Protein AF-A0A3F2U7Q4-F1 (afdb_monomer_lite)

Structure (mmCIF, N/CA/C/O backbone):
data_AF-A0A3F2U7Q4-F1
#
_entry.id   AF-A0A3F2U7Q4-F1
#
loop_
_atom_site.group_PDB
_atom_site.id
_atom_site.type_symbol
_atom_site.label_atom_id
_atom_site.label_alt_id
_atom_site.label_comp_id
_atom_site.label_asym_id
_atom_site.label_entity_id
_atom_site.label_seq_id
_atom_site.pdbx_PDB_ins_code
_atom_site.Cartn_x
_atom_site.Cartn_y
_atom_site.Cartn_z
_atom_site.occupancy
_atom_site.B_iso_or_equiv
_atom_site.auth_seq_id
_atom_site.auth_comp_id
_atom_site.auth_asym_id
_atom_site.auth_atom_id
_atom_site.pdbx_PDB_model_num
ATOM 1 N N . MET A 1 1 ? -14.708 -16.724 22.018 1.00 41.94 1 MET A N 1
ATOM 2 C CA . MET A 1 1 ? -14.941 -15.266 22.119 1.00 41.94 1 MET A CA 1
ATOM 3 C C . MET A 1 1 ? -14.203 -14.567 20.985 1.00 41.94 1 MET A C 1
ATOM 5 O O . MET A 1 1 ? -13.000 -14.793 20.881 1.00 41.94 1 MET A O 1
ATOM 9 N N . PRO A 1 2 ? -14.859 -13.773 20.121 1.00 47.44 2 PRO A N 1
ATOM 10 C CA . PRO A 1 2 ? -14.135 -12.937 19.172 1.00 47.44 2 PRO A CA 1
ATOM 11 C C . PRO A 1 2 ? -13.456 -11.819 19.973 1.00 47.44 2 PRO A C 1
ATOM 13 O O . PRO A 1 2 ? -14.125 -11.034 20.641 1.00 47.44 2 PRO A O 1
ATOM 16 N N . ARG A 1 3 ? -12.119 -11.795 19.992 1.00 52.03 3 ARG A N 1
ATOM 17 C CA . ARG A 1 3 ? -11.366 -10.693 20.609 1.00 52.03 3 ARG A CA 1
ATOM 18 C C . ARG A 1 3 ? -11.712 -9.405 19.865 1.00 52.03 3 ARG A C 1
ATOM 20 O O . ARG A 1 3 ? -11.808 -9.446 18.640 1.00 52.03 3 ARG A O 1
ATOM 27 N N . SER A 1 4 ? -11.891 -8.304 20.599 1.00 51.75 4 SER A N 1
ATOM 28 C CA . SER A 1 4 ? -12.145 -6.957 20.081 1.00 51.75 4 SER A CA 1
ATOM 29 C C . SER A 1 4 ? -11.472 -6.744 18.730 1.00 51.75 4 SER A C 1
ATOM 31 O O . SER A 1 4 ? -10.247 -6.842 18.630 1.00 51.75 4 SER A O 1
ATOM 33 N N . GLY A 1 5 ? -12.274 -6.484 17.695 1.00 56.75 5 GLY A N 1
ATOM 34 C CA . GLY A 1 5 ? -11.773 -6.080 16.389 1.00 56.75 5 GLY A CA 1
ATOM 35 C C . GLY A 1 5 ? -10.906 -4.845 16.583 1.00 56.75 5 GLY A C 1
ATOM 36 O O . GLY A 1 5 ? -11.417 -3.752 16.808 1.00 56.75 5 GLY A O 1
ATOM 37 N N . SER A 1 6 ? -9.589 -5.042 16.609 1.00 72.00 6 SER A N 1
ATOM 38 C CA . SER A 1 6 ? -8.651 -3.976 16.922 1.00 72.00 6 SER A CA 1
ATOM 39 C C . SER A 1 6 ? -8.776 -2.912 15.839 1.00 72.00 6 SER A C 1
ATOM 41 O O . SER A 1 6 ? -8.552 -3.192 14.660 1.00 72.00 6 SER A O 1
ATOM 43 N N . LEU A 1 7 ? -9.124 -1.684 16.226 1.00 68.88 7 LEU A N 1
ATOM 44 C CA . LEU A 1 7 ? -9.142 -0.522 15.332 1.00 68.88 7 LEU A CA 1
ATOM 45 C C . LEU A 1 7 ? -7.827 -0.407 14.551 1.00 68.88 7 LEU A C 1
ATOM 47 O O . LEU A 1 7 ? -7.832 -0.026 13.385 1.00 68.88 7 LEU A O 1
ATOM 51 N N . GLN A 1 8 ? -6.713 -0.834 15.152 1.00 74.88 8 GLN A N 1
ATOM 52 C CA . GLN A 1 8 ? -5.415 -0.912 14.486 1.00 74.88 8 GLN A CA 1
ATOM 53 C C . GLN A 1 8 ? -5.430 -1.855 13.276 1.00 74.88 8 GLN A C 1
ATOM 55 O O . GLN A 1 8 ? -4.930 -1.490 12.215 1.00 74.88 8 GLN A O 1
ATOM 60 N N . ALA A 1 9 ? -6.046 -3.036 13.390 1.00 77.44 9 ALA A N 1
ATOM 61 C CA . ALA A 1 9 ? -6.180 -3.980 12.279 1.00 77.44 9 ALA A CA 1
ATOM 62 C C . ALA A 1 9 ? -7.104 -3.435 11.176 1.00 77.44 9 ALA A C 1
ATOM 64 O O . ALA A 1 9 ? -6.854 -3.634 9.982 1.00 77.44 9 ALA A O 1
ATOM 65 N N . MET A 1 10 ? -8.146 -2.694 11.563 1.00 80.69 10 MET A N 1
ATOM 66 C CA . MET A 1 10 ? -9.048 -2.049 10.610 1.00 80.69 10 MET A CA 1
ATOM 67 C C . MET A 1 10 ? -8.345 -0.912 9.851 1.00 80.69 10 MET A C 1
ATOM 69 O O . MET A 1 10 ? -8.436 -0.842 8.625 1.00 80.69 10 MET A O 1
ATOM 73 N N . LEU A 1 11 ? -7.562 -0.085 10.550 1.00 84.69 11 LEU A N 1
ATOM 74 C CA . LEU A 1 11 ? -6.735 0.962 9.946 1.00 84.69 11 LEU A CA 1
ATOM 75 C C . LEU A 1 11 ? -5.673 0.377 9.014 1.00 84.69 11 LEU A C 1
ATOM 77 O O . LEU A 1 11 ? -5.522 0.863 7.894 1.00 84.69 11 LEU A O 1
ATOM 81 N N . LEU A 1 12 ? -4.985 -0.692 9.426 1.00 85.50 12 LEU A N 1
ATOM 82 C CA . LEU A 1 12 ? -4.042 -1.405 8.561 1.00 85.50 12 LEU A CA 1
ATOM 83 C C . LEU A 1 12 ? -4.726 -1.890 7.284 1.00 85.50 12 LEU A C 1
ATOM 85 O O . LEU A 1 12 ? -4.211 -1.668 6.192 1.00 85.50 12 LEU A O 1
ATOM 89 N N . THR A 1 13 ? -5.922 -2.467 7.395 1.00 85.75 13 THR A N 1
ATOM 90 C CA . THR A 1 13 ? -6.689 -2.929 6.232 1.00 85.75 13 THR A CA 1
ATOM 91 C C . THR A 1 13 ? -7.019 -1.782 5.270 1.00 85.75 13 THR A C 1
ATOM 93 O O . THR A 1 13 ? -6.875 -1.937 4.056 1.00 85.75 13 THR A O 1
ATOM 9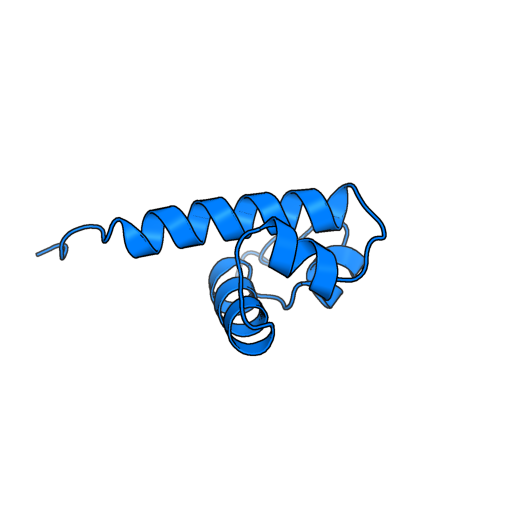6 N N . VAL A 1 14 ? -7.425 -0.617 5.787 1.00 88.50 14 VAL A N 1
ATOM 97 C CA . VAL A 1 14 ? -7.716 0.573 4.967 1.00 88.50 14 VAL A CA 1
ATOM 98 C C . VAL A 1 14 ? -6.453 1.103 4.282 1.00 88.50 14 VAL A C 1
ATOM 100 O O . VAL A 1 14 ? -6.476 1.367 3.078 1.00 88.50 14 VAL A O 1
ATOM 103 N N . ARG A 1 15 ? -5.336 1.208 5.013 1.00 89.38 15 ARG A N 1
ATOM 104 C CA . ARG A 1 15 ? -4.039 1.648 4.467 1.00 89.38 15 ARG A CA 1
ATOM 105 C C . ARG A 1 15 ? -3.545 0.715 3.363 1.00 89.38 15 ARG A C 1
ATOM 107 O O . ARG A 1 15 ? -3.173 1.169 2.285 1.00 89.38 15 ARG A O 1
ATOM 114 N N . LEU A 1 16 ? -3.621 -0.593 3.594 1.00 88.00 16 LEU A N 1
ATOM 115 C CA . LEU A 1 16 ? -3.238 -1.619 2.626 1.00 88.00 16 LEU A CA 1
ATOM 116 C C . LEU A 1 16 ? -4.095 -1.572 1.354 1.00 88.00 16 LEU A C 1
ATOM 118 O O . LEU A 1 16 ? -3.560 -1.700 0.254 1.00 88.00 16 LEU A O 1
ATOM 122 N N . ARG A 1 17 ? -5.406 -1.329 1.475 1.00 88.06 17 ARG A N 1
ATOM 123 C CA . ARG A 1 17 ? -6.289 -1.132 0.313 1.00 88.06 17 ARG A CA 1
ATOM 124 C C . ARG A 1 17 ? -5.926 0.116 -0.489 1.00 88.06 17 ARG A C 1
ATOM 126 O O . ARG A 1 17 ? -5.863 0.035 -1.711 1.00 88.06 17 ARG A O 1
ATOM 133 N N . ARG A 1 18 ? -5.645 1.243 0.173 1.00 88.75 18 ARG A N 1
ATOM 134 C CA . ARG A 1 18 ? -5.165 2.461 -0.505 1.00 88.75 18 ARG A CA 1
ATOM 135 C C . ARG A 1 18 ? -3.863 2.210 -1.261 1.00 88.75 18 ARG A C 1
ATOM 137 O O . ARG A 1 18 ? -3.775 2.557 -2.435 1.00 88.75 18 ARG A O 1
ATOM 144 N N . ALA A 1 19 ? -2.903 1.536 -0.630 1.00 90.75 19 ALA A N 1
ATOM 145 C CA . ALA A 1 19 ? -1.655 1.160 -1.283 1.00 90.75 19 ALA A CA 1
ATOM 146 C C . ALA A 1 19 ? -1.889 0.248 -2.500 1.00 90.75 19 ALA A C 1
ATOM 148 O O . ALA A 1 19 ? -1.272 0.443 -3.541 1.00 90.75 19 ALA A O 1
ATOM 149 N N . ALA A 1 20 ? -2.806 -0.721 -2.403 1.00 88.81 20 ALA A N 1
ATOM 150 C CA . ALA A 1 20 ? -3.155 -1.597 -3.520 1.00 88.81 20 ALA A CA 1
ATOM 151 C C . ALA A 1 20 ? -3.742 -0.818 -4.708 1.00 88.81 20 ALA A C 1
ATOM 153 O O . ALA A 1 20 ? -3.338 -1.056 -5.842 1.00 88.81 20 ALA A O 1
ATOM 154 N N . LEU A 1 21 ? -4.631 0.147 -4.457 1.00 89.00 21 LEU A N 1
ATOM 155 C CA . LEU A 1 21 ? -5.164 1.023 -5.506 1.00 89.00 21 LEU A CA 1
ATOM 156 C C . LEU A 1 21 ? -4.064 1.883 -6.140 1.00 89.00 21 LEU A C 1
ATOM 158 O O . LEU A 1 21 ? -3.988 1.961 -7.364 1.00 89.00 21 LEU A O 1
ATOM 162 N N . GLY A 1 22 ? -3.166 2.456 -5.333 1.00 87.50 22 GLY A N 1
ATOM 163 C CA . GLY A 1 22 ? -2.012 3.213 -5.830 1.00 87.50 22 GLY A CA 1
ATOM 164 C C . GLY A 1 22 ? -1.070 2.365 -6.690 1.00 87.50 22 GLY A C 1
ATOM 165 O O . GLY A 1 22 ? -0.613 2.818 -7.734 1.00 87.50 22 GLY A O 1
ATOM 166 N N . LEU A 1 23 ? -0.845 1.101 -6.315 1.00 88.00 23 LEU A N 1
ATOM 167 C CA . LEU A 1 23 ? -0.035 0.158 -7.096 1.00 88.00 23 LEU A CA 1
ATOM 168 C C . LEU A 1 23 ? -0.648 -0.185 -8.456 1.00 88.00 23 LEU A C 1
ATOM 170 O O . LEU A 1 23 ? 0.101 -0.515 -9.372 1.00 88.00 23 LEU A O 1
ATOM 174 N N . LEU A 1 24 ? -1.976 -0.155 -8.579 1.00 86.94 24 LEU A N 1
ATOM 175 C CA . LEU A 1 24 ? -2.677 -0.441 -9.833 1.00 86.94 24 LEU A CA 1
ATOM 176 C C . LEU A 1 24 ? -2.842 0.803 -10.703 1.00 86.94 24 LEU A C 1
ATOM 178 O O . LEU A 1 24 ? -2.778 0.706 -11.924 1.00 86.94 24 LEU A O 1
ATOM 182 N N . SER A 1 25 ? -3.045 1.962 -10.077 1.00 86.81 25 SER A N 1
ATOM 183 C CA . SER A 1 25 ? -3.312 3.216 -10.779 1.00 86.81 25 SER A CA 1
ATOM 184 C C . SER A 1 25 ? -2.051 4.016 -11.106 1.00 86.81 25 SER A C 1
ATOM 186 O O . SER A 1 25 ? -2.119 4.906 -11.949 1.00 86.81 25 SER A O 1
ATOM 188 N N . SER A 1 26 ? -0.918 3.732 -10.455 1.00 85.31 26 SER A N 1
ATOM 189 C CA . SER A 1 26 ? 0.337 4.457 -10.655 1.00 85.31 26 SER A CA 1
ATOM 190 C C . SER A 1 26 ? 1.526 3.535 -10.937 1.00 85.31 26 SER A C 1
ATOM 192 O O . SER A 1 26 ? 1.572 2.360 -10.567 1.00 85.31 26 SER A O 1
ATOM 194 N N . ARG A 1 27 ? 2.538 4.104 -11.598 1.00 84.81 27 ARG A N 1
ATOM 195 C CA . ARG A 1 27 ? 3.852 3.484 -11.824 1.00 84.81 27 ARG A CA 1
ATOM 196 C C . ARG A 1 27 ? 4.884 3.882 -10.769 1.00 84.81 27 ARG A C 1
ATOM 198 O O . ARG A 1 27 ? 6.021 3.411 -10.849 1.00 84.81 27 ARG A O 1
ATOM 205 N N . ASP A 1 28 ? 4.476 4.670 -9.775 1.00 90.19 28 ASP A N 1
ATOM 206 C CA . ASP A 1 28 ? 5.324 5.120 -8.673 1.00 90.19 28 ASP A CA 1
ATOM 207 C C . ASP A 1 28 ? 6.065 3.967 -7.985 1.00 90.19 28 ASP A C 1
ATOM 209 O O . ASP A 1 28 ? 5.599 2.815 -7.964 1.00 90.19 28 ASP A O 1
ATOM 213 N N . PRO A 1 29 ? 7.252 4.237 -7.419 1.00 90.94 29 PRO A N 1
ATOM 214 C CA . PRO A 1 29 ? 7.972 3.235 -6.662 1.00 90.94 29 PRO A CA 1
ATOM 215 C C . PRO A 1 29 ? 7.138 2.777 -5.461 1.00 90.94 29 PRO A C 1
ATOM 217 O O . PRO A 1 29 ? 6.471 3.562 -4.791 1.00 90.94 29 PRO A O 1
ATOM 220 N N . VAL A 1 30 ? 7.218 1.478 -5.155 1.00 89.00 30 VAL A N 1
ATOM 221 C CA . VAL A 1 30 ? 6.486 0.858 -4.034 1.00 89.00 30 VAL A CA 1
ATOM 222 C C . VAL A 1 30 ? 6.764 1.570 -2.707 1.00 89.00 30 VAL A C 1
ATOM 224 O O . VAL A 1 30 ? 5.885 1.628 -1.855 1.00 89.00 30 VAL A O 1
ATOM 227 N N . SER A 1 31 ? 7.966 2.132 -2.550 1.00 90.88 31 SER A N 1
ATOM 228 C CA . SER A 1 31 ? 8.333 2.948 -1.397 1.00 90.88 31 SER A CA 1
ATOM 229 C C . SER A 1 31 ? 7.461 4.188 -1.251 1.00 90.88 31 SER A C 1
ATOM 231 O O . SER A 1 31 ? 6.879 4.374 -0.189 1.00 90.88 31 SER A O 1
ATOM 233 N N . ALA A 1 32 ? 7.308 4.981 -2.312 1.00 91.81 32 ALA A N 1
ATOM 234 C CA . ALA A 1 32 ? 6.459 6.169 -2.299 1.00 91.81 32 ALA A CA 1
ATOM 235 C C . ALA A 1 32 ? 5.005 5.806 -1.968 1.00 91.81 32 ALA A C 1
ATOM 237 O O . ALA A 1 32 ? 4.414 6.396 -1.073 1.00 91.81 32 ALA A O 1
ATOM 238 N N . ILE A 1 33 ? 4.465 4.756 -2.594 1.00 91.00 33 ILE A N 1
ATOM 239 C CA . ILE A 1 33 ? 3.086 4.306 -2.339 1.00 91.00 33 ILE A CA 1
ATOM 240 C C . ILE A 1 33 ? 2.895 3.844 -0.884 1.00 91.00 33 ILE A C 1
ATOM 242 O O . ILE A 1 33 ? 1.842 4.075 -0.292 1.00 91.00 33 ILE A O 1
ATOM 246 N N . ALA A 1 34 ? 3.897 3.193 -0.289 1.00 90.75 34 ALA A N 1
ATOM 247 C CA . ALA A 1 34 ? 3.843 2.787 1.113 1.00 90.75 34 ALA A CA 1
ATOM 248 C C . ALA A 1 34 ? 3.845 4.000 2.058 1.00 90.75 34 ALA A C 1
ATOM 250 O O . ALA A 1 34 ? 3.048 4.031 2.998 1.00 90.75 34 ALA A O 1
ATOM 251 N N . TYR A 1 35 ? 4.685 5.005 1.784 1.00 90.50 35 TYR A N 1
ATOM 252 C CA . TYR A 1 35 ? 4.719 6.252 2.552 1.00 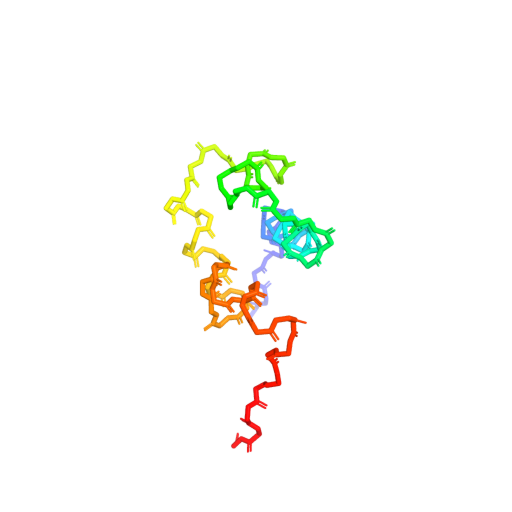90.50 35 TYR A CA 1
ATOM 253 C C . TYR A 1 35 ? 3.391 7.012 2.458 1.00 90.50 35 TYR A C 1
ATOM 255 O O . TYR A 1 35 ? 2.817 7.353 3.491 1.00 90.50 35 TYR A O 1
ATOM 263 N N . GLU A 1 36 ? 2.839 7.163 1.253 1.00 88.81 36 GLU A N 1
ATOM 264 C CA . GLU A 1 36 ? 1.527 7.786 1.013 1.00 88.81 36 GLU A CA 1
ATOM 265 C C . GLU A 1 36 ? 0.384 7.031 1.715 1.00 88.81 36 GLU A C 1
ATOM 267 O O . GLU A 1 36 ? -0.583 7.616 2.205 1.00 88.81 36 GLU A O 1
ATOM 272 N N . ALA A 1 37 ? 0.500 5.704 1.826 1.00 87.19 37 ALA A N 1
ATOM 273 C CA . ALA A 1 37 ? -0.439 4.873 2.575 1.00 87.19 37 ALA A CA 1
ATOM 274 C C . ALA A 1 37 ? -0.237 4.930 4.106 1.00 87.19 37 ALA A C 1
ATOM 276 O O . ALA A 1 37 ? -1.004 4.304 4.844 1.00 87.19 37 ALA A O 1
ATOM 277 N N . GLY A 1 38 ? 0.757 5.672 4.602 1.00 88.00 38 GLY A N 1
ATOM 278 C CA . GLY A 1 38 ? 1.026 5.875 6.026 1.00 88.00 38 GLY A CA 1
ATOM 279 C C . GLY A 1 38 ? 1.884 4.787 6.677 1.00 88.00 38 GLY A C 1
A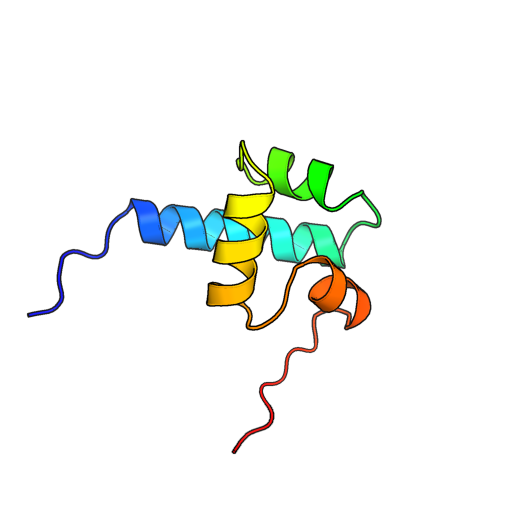TOM 280 O O . GLY A 1 38 ? 1.740 4.540 7.878 1.00 88.00 38 GLY A O 1
ATOM 281 N N . PHE A 1 39 ? 2.736 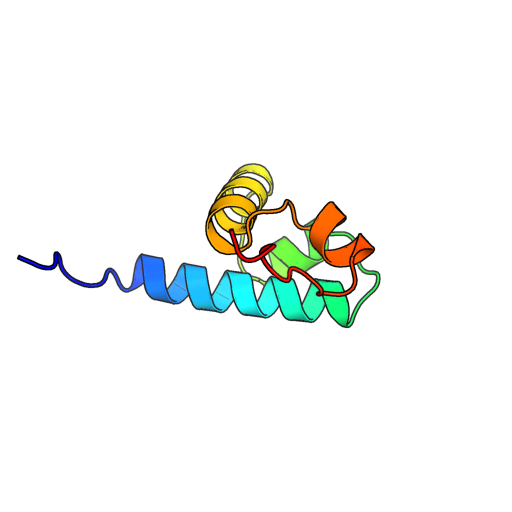4.102 5.909 1.00 88.00 39 PHE A N 1
ATOM 282 C CA . PHE A 1 39 ? 3.754 3.193 6.441 1.00 88.00 39 PHE A CA 1
ATOM 283 C C . PHE A 1 39 ? 5.088 3.927 6.595 1.00 88.00 39 PHE A C 1
ATOM 285 O O . PHE A 1 39 ? 5.592 4.505 5.639 1.00 88.00 39 PHE A O 1
ATOM 292 N N . GLY A 1 40 ? 5.670 3.876 7.796 1.00 85.75 40 GLY A N 1
ATOM 293 C CA . GLY A 1 40 ? 7.007 4.425 8.057 1.00 85.75 40 GLY A CA 1
ATOM 294 C C . GLY A 1 40 ? 8.149 3.481 7.670 1.00 85.75 40 GLY A C 1
ATOM 295 O O . GLY A 1 40 ? 9.281 3.928 7.527 1.00 85.75 40 GLY A O 1
ATOM 296 N N . ASP A 1 41 ? 7.849 2.190 7.485 1.00 89.44 41 ASP A N 1
ATOM 297 C CA . ASP A 1 41 ? 8.832 1.156 7.168 1.00 89.44 41 ASP A CA 1
ATOM 298 C C . ASP A 1 41 ? 8.325 0.185 6.088 1.00 89.44 41 ASP A C 1
ATOM 300 O O . ASP A 1 41 ? 7.199 -0.331 6.142 1.00 89.44 41 ASP A O 1
ATOM 304 N N . LEU A 1 42 ? 9.190 -0.092 5.109 1.00 88.88 42 LEU A N 1
ATOM 305 C CA . LEU A 1 42 ? 8.868 -0.937 3.958 1.00 88.88 42 LEU A CA 1
ATOM 306 C C . LEU A 1 42 ? 8.801 -2.423 4.289 1.00 88.88 42 LEU A C 1
ATOM 308 O O . LEU A 1 42 ? 8.048 -3.154 3.644 1.00 88.88 42 LEU A O 1
ATOM 312 N N . SER A 1 43 ? 9.577 -2.890 5.262 1.00 89.69 43 SER A N 1
ATOM 313 C CA . SER A 1 43 ? 9.587 -4.299 5.661 1.00 89.69 43 SER A CA 1
ATOM 314 C C . SER A 1 43 ? 8.257 -4.660 6.313 1.00 89.69 43 SER A C 1
ATOM 316 O O . SER A 1 43 ? 7.634 -5.659 5.942 1.00 89.69 43 SER A O 1
ATOM 318 N N . THR A 1 44 ? 7.770 -3.780 7.192 1.00 88.88 44 THR A N 1
ATOM 319 C CA . THR A 1 44 ? 6.456 -3.901 7.839 1.00 88.88 44 THR A CA 1
ATOM 320 C C . THR A 1 44 ? 5.328 -3.857 6.811 1.00 88.88 44 THR A C 1
ATOM 322 O O . THR A 1 44 ? 4.445 -4.716 6.821 1.00 88.88 44 THR A O 1
ATOM 325 N N . PHE A 1 45 ? 5.387 -2.911 5.867 1.00 91.00 45 PHE A N 1
ATOM 326 C CA . PHE A 1 45 ? 4.431 -2.837 4.762 1.00 91.00 45 PHE A CA 1
ATOM 327 C C . PHE A 1 45 ? 4.418 -4.120 3.925 1.00 91.00 45 PHE A C 1
ATOM 329 O O . PHE A 1 45 ? 3.359 -4.700 3.709 1.00 91.00 45 PHE A O 1
ATOM 336 N N . ASN A 1 46 ? 5.581 -4.603 3.483 1.00 90.75 46 ASN A N 1
ATOM 337 C CA . ASN A 1 46 ? 5.680 -5.799 2.647 1.00 90.75 46 ASN A CA 1
ATOM 338 C C . ASN A 1 46 ? 5.164 -7.055 3.360 1.00 90.75 46 ASN A C 1
ATOM 340 O O . ASN A 1 46 ? 4.542 -7.903 2.717 1.00 90.75 46 ASN A O 1
ATOM 344 N N . ALA A 1 47 ? 5.431 -7.189 4.662 1.00 90.25 47 ALA A N 1
ATOM 345 C CA . ALA A 1 47 ? 4.927 -8.293 5.470 1.00 90.25 47 ALA A CA 1
ATOM 346 C C . ALA A 1 47 ? 3.398 -8.236 5.593 1.00 90.25 47 ALA A C 1
ATOM 348 O O . ALA A 1 47 ? 2.733 -9.202 5.226 1.00 90.25 47 ALA A O 1
ATOM 349 N N . ALA A 1 48 ? 2.843 -7.090 6.002 1.00 89.12 48 ALA A N 1
ATOM 350 C CA . ALA A 1 48 ? 1.400 -6.905 6.162 1.00 89.12 48 ALA A CA 1
ATOM 351 C C . ALA A 1 48 ? 0.635 -7.001 4.829 1.00 89.12 48 ALA A C 1
ATOM 353 O O . ALA A 1 48 ? -0.458 -7.557 4.762 1.00 89.12 48 ALA A O 1
ATOM 354 N N . PHE A 1 49 ? 1.216 -6.494 3.740 1.00 90.38 49 PHE A N 1
ATOM 355 C CA . PHE A 1 49 ? 0.623 -6.579 2.408 1.00 90.38 49 PHE A CA 1
ATOM 356 C C . PHE A 1 49 ? 0.595 -8.024 1.909 1.00 90.38 49 PHE A C 1
ATOM 358 O O . PHE A 1 49 ? -0.423 -8.471 1.388 1.00 90.38 49 PHE A O 1
ATOM 365 N N . ARG A 1 50 ? 1.683 -8.779 2.103 1.00 89.19 50 ARG A N 1
ATOM 366 C CA . ARG A 1 50 ? 1.728 -10.203 1.753 1.00 89.19 50 ARG A CA 1
ATOM 367 C C . ARG A 1 50 ? 0.753 -11.022 2.592 1.00 89.19 50 ARG A C 1
ATOM 369 O O . ARG A 1 50 ? 0.080 -11.871 2.028 1.00 89.19 50 ARG A O 1
ATOM 376 N N . ASP A 1 51 ? 0.668 -10.759 3.891 1.00 88.06 51 ASP A N 1
ATOM 377 C CA . ASP A 1 51 ? -0.297 -11.409 4.783 1.00 88.06 51 ASP A CA 1
ATOM 378 C C . ASP A 1 51 ? -1.739 -11.177 4.303 1.00 88.06 51 ASP A C 1
ATOM 380 O O . ASP A 1 51 ? -2.531 -12.110 4.198 1.00 88.06 51 ASP A O 1
ATOM 384 N N . ARG A 1 52 ? -2.058 -9.943 3.886 1.00 86.31 52 ARG A N 1
ATOM 385 C CA . ARG A 1 52 ? -3.413 -9.578 3.462 1.00 86.31 52 ARG A CA 1
ATOM 386 C C . ARG A 1 52 ? -3.787 -9.996 2.038 1.00 86.31 52 ARG A C 1
ATOM 388 O O . ARG A 1 52 ? -4.943 -10.334 1.799 1.00 86.31 52 ARG A O 1
ATOM 395 N N . PHE A 1 53 ? -2.860 -9.891 1.087 1.00 85.31 53 PHE A N 1
ATOM 396 C CA . PHE A 1 53 ? -3.115 -10.089 -0.349 1.00 85.31 53 PHE A CA 1
ATOM 397 C C . PHE A 1 53 ? -2.451 -11.349 -0.922 1.00 85.31 53 PHE A C 1
ATOM 399 O O . PHE A 1 53 ? -2.541 -11.595 -2.122 1.00 85.31 53 PHE A O 1
ATOM 406 N N . GLY A 1 54 ? -1.738 -12.124 -0.103 1.00 86.50 54 GLY A N 1
ATOM 407 C CA . GLY A 1 54 ? -1.047 -13.354 -0.506 1.00 86.50 54 GLY A CA 1
ATOM 408 C C . GLY A 1 54 ? 0.211 -13.142 -1.358 1.00 86.50 54 GLY A C 1
ATOM 409 O O . GLY A 1 54 ? 0.915 -14.099 -1.672 1.00 86.50 54 GLY A O 1
ATOM 410 N N . ALA A 1 55 ? 0.532 -11.904 -1.742 1.00 87.19 55 ALA A N 1
ATOM 411 C CA . ALA A 1 55 ? 1.678 -11.592 -2.589 1.00 87.19 55 ALA A CA 1
ATOM 412 C C . ALA A 1 55 ? 2.316 -10.254 -2.200 1.00 87.19 55 ALA A C 1
ATOM 414 O O . ALA A 1 55 ? 1.612 -9.336 -1.785 1.00 87.19 55 ALA A O 1
ATOM 415 N N . PRO A 1 56 ? 3.641 -10.092 -2.363 1.00 88.94 56 PRO A N 1
ATOM 416 C CA . PRO A 1 56 ? 4.286 -8.808 -2.143 1.00 88.94 56 PRO A CA 1
ATOM 417 C C . PRO A 1 56 ? 3.828 -7.764 -3.183 1.00 88.94 56 PRO A C 1
ATOM 419 O O . PRO A 1 56 ? 3.541 -8.112 -4.334 1.00 88.94 56 PRO A O 1
ATOM 422 N N . PRO A 1 57 ? 3.836 -6.469 -2.831 1.00 88.00 57 PRO A N 1
ATOM 423 C CA . PRO A 1 57 ? 3.271 -5.377 -3.636 1.00 88.00 57 PRO A CA 1
ATOM 424 C C . PRO A 1 57 ? 3.858 -5.272 -5.052 1.00 88.00 57 PRO A C 1
ATOM 426 O O . PRO A 1 57 ? 3.141 -4.992 -6.012 1.00 88.00 57 PRO A O 1
ATOM 429 N N . ARG A 1 58 ? 5.151 -5.581 -5.225 1.00 87.25 58 ARG A N 1
ATOM 430 C CA . ARG A 1 58 ? 5.804 -5.641 -6.549 1.00 87.25 58 ARG A CA 1
ATOM 431 C C . ARG A 1 58 ? 5.188 -6.706 -7.461 1.00 87.25 58 ARG A C 1
ATOM 433 O O . ARG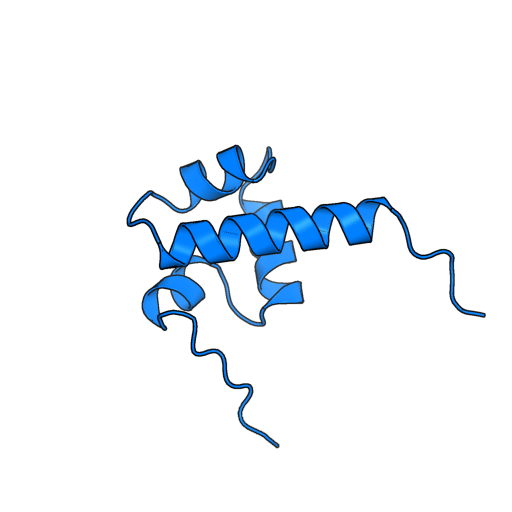 A 1 58 ? 5.023 -6.473 -8.656 1.00 87.25 58 ARG A O 1
ATOM 440 N N . VAL A 1 59 ? 4.870 -7.873 -6.900 1.00 87.25 59 VAL A N 1
ATOM 441 C CA . VAL A 1 59 ? 4.241 -8.986 -7.626 1.00 87.25 59 VAL A CA 1
ATOM 442 C C . VAL A 1 59 ? 2.775 -8.668 -7.894 1.00 87.25 59 VAL A C 1
ATOM 444 O O . VAL A 1 59 ? 2.318 -8.874 -9.013 1.00 87.25 59 VAL A O 1
ATOM 447 N N . PHE A 1 60 ? 2.072 -8.102 -6.910 1.00 86.75 60 PHE A N 1
ATOM 448 C CA . PHE A 1 60 ? 0.689 -7.648 -7.059 1.00 86.75 60 PHE A CA 1
ATOM 449 C C . PHE A 1 60 ? 0.535 -6.650 -8.218 1.00 86.75 60 PHE A C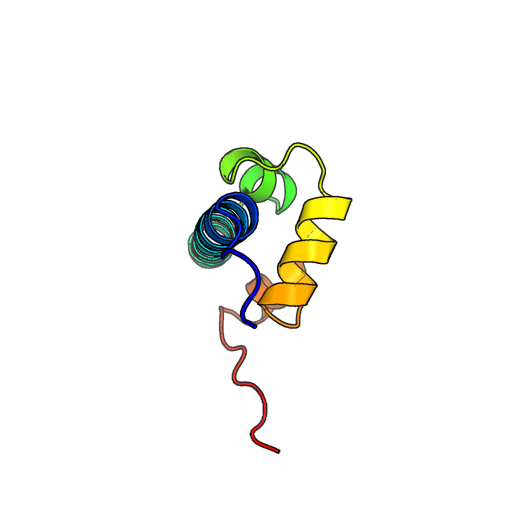 1
ATOM 451 O O . PHE A 1 60 ? -0.309 -6.847 -9.091 1.00 86.75 60 PHE A O 1
ATOM 458 N N . ARG A 1 61 ? 1.426 -5.648 -8.296 1.00 86.44 61 ARG A N 1
ATOM 459 C CA . ARG A 1 61 ? 1.474 -4.684 -9.406 1.00 86.44 61 ARG A CA 1
ATOM 460 C C . ARG A 1 61 ? 1.727 -5.358 -10.752 1.00 86.44 61 ARG A C 1
ATOM 462 O O . ARG A 1 61 ? 1.023 -5.087 -11.715 1.00 86.44 61 ARG A O 1
ATOM 469 N N . ARG A 1 62 ? 2.712 -6.261 -10.826 1.00 85.38 62 ARG A N 1
ATOM 470 C CA . ARG A 1 62 ? 3.042 -6.976 -12.072 1.00 85.38 62 ARG A CA 1
ATOM 471 C C . ARG A 1 62 ? 1.885 -7.848 -12.575 1.00 85.38 62 ARG A C 1
ATOM 473 O O . ARG A 1 62 ? 1.768 -8.045 -13.775 1.00 85.38 62 ARG A O 1
ATOM 480 N N . ARG A 1 63 ? 1.044 -8.359 -11.671 1.00 82.88 63 ARG A N 1
ATOM 481 C CA . ARG A 1 63 ? -0.151 -9.154 -11.998 1.00 82.88 63 ARG A CA 1
ATOM 482 C C . ARG A 1 63 ? -1.380 -8.306 -12.361 1.00 82.88 63 ARG A C 1
ATOM 484 O O . ARG A 1 63 ? -2.395 -8.878 -12.735 1.00 82.88 63 ARG A O 1
ATOM 491 N N . GLY A 1 64 ? -1.327 -6.977 -12.230 1.00 72.69 64 GLY A N 1
ATOM 492 C CA . GLY A 1 64 ? -2.453 -6.095 -12.562 1.00 72.69 64 GLY A CA 1
ATOM 493 C C . GLY A 1 64 ? -3.672 -6.243 -11.643 1.00 72.69 64 GLY A C 1
ATOM 494 O O . GLY A 1 64 ? -4.785 -5.951 -12.061 1.00 72.69 64 GLY A O 1
ATOM 495 N N . GLY A 1 65 ? -3.494 -6.719 -10.404 1.00 65.31 65 GLY A N 1
ATOM 496 C CA . GLY A 1 65 ? -4.599 -6.870 -9.441 1.00 65.31 65 GLY A CA 1
ATOM 497 C C . GLY A 1 65 ? -5.397 -8.169 -9.580 1.00 65.31 65 GLY A C 1
ATOM 498 O O . GLY A 1 65 ? -6.273 -8.440 -8.762 1.00 65.31 65 GLY A O 1
ATOM 499 N N . LEU A 1 66 ? -5.043 -9.025 -10.542 1.00 58.91 66 LEU A N 1
ATOM 500 C CA . LEU A 1 66 ? -5.566 -10.382 -10.667 1.00 58.91 66 LEU A CA 1
ATOM 501 C C . LEU A 1 66 ? -4.831 -11.311 -9.689 1.00 58.91 66 LEU A C 1
ATOM 503 O O . LEU A 1 66 ? -3.957 -12.088 -10.070 1.00 58.91 66 LEU A O 1
ATOM 507 N N . THR A 1 67 ? -5.157 -11.222 -8.400 1.00 53.94 67 THR A N 1
ATOM 508 C CA . THR A 1 67 ? -4.976 -12.367 -7.499 1.00 53.94 67 THR A CA 1
ATOM 509 C C . THR A 1 67 ? -6.333 -13.030 -7.336 1.00 53.94 67 THR A C 1
ATOM 511 O O . THR A 1 67 ? -7.019 -12.881 -6.334 1.00 53.94 67 THR A O 1
ATOM 514 N N . VAL A 1 68 ? -6.763 -13.733 -8.381 1.00 50.72 68 VAL A N 1
ATOM 515 C CA . VAL A 1 68 ? -7.690 -14.838 -8.161 1.00 50.72 68 VAL A CA 1
ATOM 516 C C . VAL A 1 68 ? -6.914 -15.851 -7.314 1.00 50.72 68 VAL A C 1
ATOM 518 O O . VAL A 1 68 ? -5.865 -16.316 -7.767 1.00 50.72 68 VAL A O 1
ATOM 521 N N . PRO A 1 69 ? -7.318 -16.144 -6.063 1.00 47.66 69 PRO A N 1
ATOM 522 C CA . PRO A 1 69 ? -6.844 -17.364 -5.442 1.00 47.66 69 PRO A CA 1
ATOM 523 C C . PRO A 1 69 ? -7.327 -18.472 -6.371 1.00 47.66 69 PRO A C 1
ATOM 525 O O . PRO A 1 69 ? -8.511 -18.527 -6.704 1.00 47.66 69 PRO A O 1
ATOM 528 N N . SER A 1 70 ? -6.410 -19.288 -6.878 1.00 48.66 70 SER A N 1
ATOM 529 C CA . SER A 1 70 ? -6.787 -20.552 -7.491 1.00 48.66 70 SER A CA 1
ATOM 530 C C . SER A 1 70 ? -7.710 -21.238 -6.483 1.00 48.66 70 SER A C 1
ATOM 532 O O . SER A 1 70 ? -7.265 -21.533 -5.376 1.00 48.66 70 SER A O 1
ATOM 534 N N . LEU A 1 71 ? -8.998 -21.372 -6.806 1.00 41.56 71 LEU A N 1
ATOM 535 C CA . LEU A 1 71 ? -9.921 -22.194 -6.035 1.00 41.56 71 LEU A CA 1
ATOM 536 C C . LEU A 1 71 ? -9.329 -23.608 -6.025 1.00 41.56 71 LEU A C 1
ATOM 538 O O . LEU A 1 71 ? -9.351 -24.297 -7.044 1.00 41.56 71 LEU A O 1
ATOM 542 N N . GLN A 1 72 ? -8.738 -23.974 -4.891 1.00 38.44 72 GLN A N 1
ATOM 543 C CA . GLN A 1 72 ? -8.568 -25.341 -4.422 1.00 38.44 72 GLN A CA 1
ATOM 544 C C . GLN A 1 72 ? -9.367 -25.475 -3.134 1.00 38.44 72 GLN A C 1
ATOM 546 O O . GLN A 1 72 ? -9.354 -24.503 -2.341 1.00 38.44 72 GLN A O 1
#

Radius of gyration: 12.83 Å; chains: 1; bounding box: 24×33×35 Å

Sequence (72 aa):
MPRSGSLQAMLLTVRLRRAALGLLSSRDPVSAIAYEAGFGDLSTFNAAFRDRFGAPPRVFRRRGGLTVPSLQ

pLDDT: mean 80.21, std 14.94, range [38.44, 91.81]

Foldseek 3Di:
DPPPPPVVVVLLVVLLVQLLVCLLVDPDDSVVSNVVSPHPDDVVSQVSNCVVLVHGSVVCSVVNNPPPPPDD

Secondary structure (DSSP, 8-state):
------HHHHHHHHHHHHHHHHHHH----HHHHHHHTT-S-HHHHHHHHHHHHSS-HHHHHHTTT-------